Protein AF-A0A1X7M7A2-F1 (afdb_monomer_lite)

Sequence (103 aa):
MLKDNVWGSKVMSATEWATGEIPVFAQENGFWVEKEALHAAFTPAGTLQSPVVFHVTGDIPAFIRMMTDYGLPAVVTDSTPQYHTVTLKPGPGVWGRAEAVPA

Secondary structure (DSSP, 8-state):
---S---EEEEE-HHHHHHTPPPGGGGSSEEEEEHHHHHHHB-TTS-B-S-EEEEEES-HHHHHHHHHHTT--EEEEEE-SS-EEEEE-----S---------

Foldseek 3Di:
DPPDPPAAEDADEPVRVVVVDDDPSQQAWYKYFHNVQVVVQADPVGAGDAKGKMWTHHDPVVVQVVCVVVVFHKDFPADDPRTTIIITGRGPRPPDPPPVDDD

Structure (mmCIF, N/CA/C/O backbone):
data_AF-A0A1X7M7A2-F1
#
_entry.id   AF-A0A1X7M7A2-F1
#
loop_
_atom_site.group_PDB
_atom_site.id
_atom_site.type_symbol
_atom_site.label_atom_id
_atom_site.label_alt_id
_atom_site.label_comp_id
_atom_site.label_asym_id
_atom_site.label_entity_id
_atom_site.label_seq_id
_atom_site.pdbx_PDB_ins_cod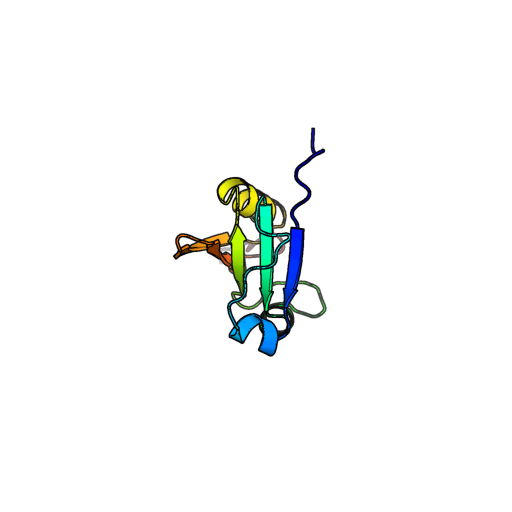e
_atom_site.Cartn_x
_atom_site.Cartn_y
_atom_site.Cartn_z
_atom_site.occupancy
_atom_site.B_iso_or_equiv
_atom_site.auth_seq_id
_atom_site.auth_comp_id
_atom_site.auth_asym_id
_atom_site.auth_atom_id
_atom_site.pdbx_PDB_model_num
ATOM 1 N N . MET A 1 1 ? 1.786 21.466 -11.939 1.00 34.66 1 MET A N 1
ATOM 2 C CA . MET A 1 1 ? 1.946 21.840 -10.520 1.00 34.66 1 MET A CA 1
ATOM 3 C C . MET A 1 1 ? 1.867 20.553 -9.717 1.00 34.66 1 MET A C 1
ATOM 5 O O . MET A 1 1 ? 0.822 19.929 -9.745 1.00 34.66 1 MET A O 1
ATOM 9 N N . LEU A 1 2 ? 2.980 20.104 -9.129 1.00 42.12 2 LEU A N 1
ATOM 10 C CA . LEU A 1 2 ? 3.071 18.898 -8.284 1.00 42.12 2 LEU A CA 1
ATOM 11 C C . LEU A 1 2 ? 3.360 19.325 -6.831 1.00 42.12 2 LEU A C 1
ATOM 13 O O . LEU A 1 2 ? 4.298 18.871 -6.186 1.00 42.12 2 LEU A O 1
ATOM 17 N N . LYS A 1 3 ? 2.616 20.327 -6.368 1.00 42.84 3 LYS A N 1
ATOM 18 C CA . LYS A 1 3 ? 2.593 20.770 -4.975 1.00 42.84 3 LYS A CA 1
ATOM 19 C C . LYS A 1 3 ? 1.196 20.406 -4.465 1.00 42.84 3 LYS A C 1
ATOM 21 O O . LYS A 1 3 ? 0.251 20.568 -5.228 1.00 42.84 3 LYS A O 1
ATOM 26 N N . ASP A 1 4 ? 1.116 19.860 -3.254 1.00 48.00 4 ASP A N 1
ATOM 27 C CA . ASP A 1 4 ? -0.113 19.632 -2.463 1.00 48.00 4 ASP A CA 1
ATOM 28 C C . ASP A 1 4 ? -0.779 18.240 -2.448 1.00 48.00 4 ASP A C 1
ATOM 30 O O . ASP A 1 4 ? -1.820 18.093 -1.823 1.00 48.00 4 ASP A O 1
ATOM 34 N N . ASN A 1 5 ? -0.148 17.178 -2.962 1.00 52.53 5 ASN A N 1
ATOM 35 C CA . ASN A 1 5 ? -0.554 15.798 -2.627 1.00 52.53 5 ASN A CA 1
ATOM 36 C C . ASN A 1 5 ? 0.487 15.146 -1.707 1.00 52.53 5 ASN A C 1
ATOM 38 O O . ASN A 1 5 ? 1.177 14.206 -2.103 1.00 52.53 5 ASN A O 1
ATOM 42 N N . VAL A 1 6 ? 0.662 15.674 -0.491 1.00 65.50 6 VAL A N 1
ATOM 43 C CA . VAL A 1 6 ? 1.486 15.006 0.530 1.00 65.50 6 VAL A CA 1
ATOM 44 C C . VAL A 1 6 ? 0.697 13.800 1.033 1.00 65.50 6 VAL A C 1
ATOM 46 O O . VAL A 1 6 ? -0.097 13.908 1.960 1.00 65.50 6 VAL A O 1
ATOM 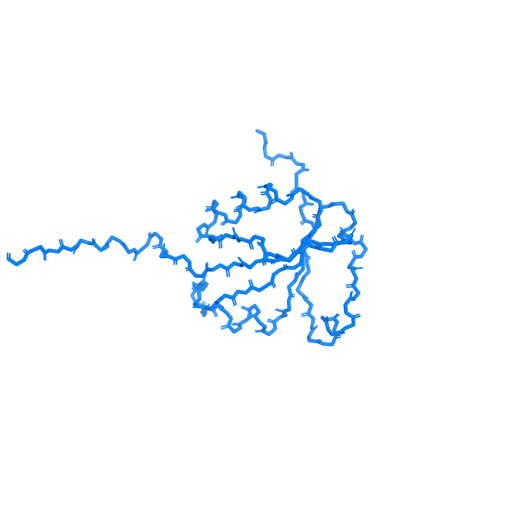49 N N . TRP A 1 7 ? 0.875 12.654 0.378 1.00 77.19 7 TRP A N 1
ATOM 50 C CA . TRP A 1 7 ? 0.304 11.394 0.838 1.00 77.19 7 TRP A CA 1
ATOM 51 C C . TRP A 1 7 ? 0.981 10.984 2.142 1.00 77.19 7 TRP A C 1
ATOM 53 O O . TRP A 1 7 ? 2.197 10.775 2.184 1.00 77.19 7 TRP A O 1
ATOM 63 N N . GLY A 1 8 ? 0.198 10.856 3.211 1.00 82.94 8 GLY A N 1
ATOM 64 C CA . GLY A 1 8 ? 0.696 10.276 4.448 1.00 82.94 8 GLY A CA 1
ATOM 65 C C . GLY A 1 8 ? 1.027 8.803 4.221 1.00 82.94 8 GLY A C 1
ATOM 66 O O . GLY A 1 8 ? 0.213 8.061 3.677 1.00 82.94 8 GLY A O 1
ATOM 67 N N . SER A 1 9 ? 2.217 8.362 4.620 1.00 86.44 9 SER A N 1
ATOM 68 C CA . SER A 1 9 ? 2.617 6.962 4.479 1.00 86.44 9 SER A CA 1
ATOM 69 C C . SER A 1 9 ? 3.115 6.388 5.796 1.00 86.44 9 SER A C 1
ATOM 71 O O . SER A 1 9 ? 3.795 7.069 6.566 1.00 86.44 9 SER A O 1
ATOM 73 N N . LYS A 1 10 ? 2.783 5.122 6.068 1.00 87.31 10 LYS A N 1
ATOM 74 C CA . LYS A 1 10 ? 3.355 4.376 7.195 1.00 87.31 10 LYS A CA 1
ATOM 75 C C . LYS A 1 10 ? 3.612 2.930 6.826 1.00 87.31 10 LYS A C 1
ATOM 77 O O . LYS A 1 10 ? 2.754 2.242 6.284 1.00 87.31 10 LYS A O 1
ATOM 82 N N . VAL A 1 11 ? 4.791 2.465 7.206 1.00 88.75 11 VAL A N 1
ATOM 83 C CA . VAL A 1 11 ? 5.124 1.047 7.205 1.00 88.75 11 VAL A CA 1
ATOM 84 C C . VAL A 1 11 ? 4.821 0.514 8.602 1.00 88.75 11 VAL A C 1
ATOM 86 O O . VAL A 1 11 ? 5.402 0.978 9.583 1.00 88.75 11 VAL A O 1
ATOM 89 N N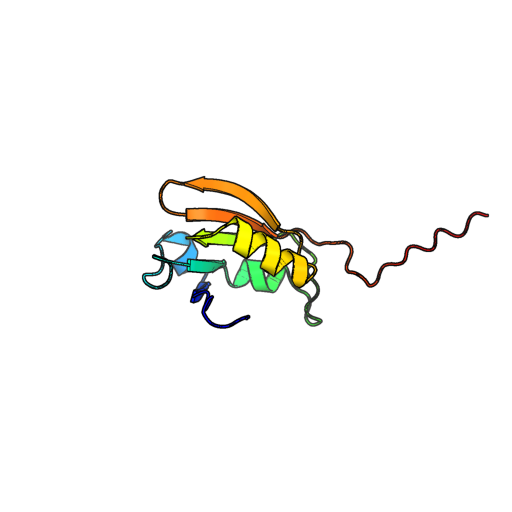 . MET A 1 12 ? 3.862 -0.399 8.692 1.00 88.38 12 MET A N 1
ATOM 90 C CA . MET A 1 12 ? 3.380 -0.977 9.941 1.00 88.38 12 MET A CA 1
ATOM 91 C C . MET A 1 12 ? 4.131 -2.250 10.295 1.00 88.38 12 MET A C 1
ATOM 93 O O . MET A 1 12 ? 4.433 -3.061 9.427 1.00 88.38 12 MET A O 1
ATOM 97 N N . SER A 1 13 ? 4.372 -2.466 11.582 1.00 90.38 13 SER A N 1
ATOM 98 C CA . SER A 1 13 ? 4.815 -3.768 12.085 1.00 90.38 13 SER A CA 1
ATOM 99 C C . SER A 1 13 ? 3.691 -4.805 11.947 1.00 90.38 13 SER A C 1
ATOM 101 O O . SER A 1 13 ? 2.519 -4.431 11.968 1.00 90.38 13 SER A O 1
ATOM 103 N N . ALA A 1 14 ? 4.014 -6.102 11.901 1.00 88.38 14 ALA A N 1
ATOM 104 C CA . ALA A 1 14 ? 3.012 -7.175 11.828 1.00 88.38 14 ALA A CA 1
ATOM 105 C C . ALA A 1 14 ? 1.935 -7.069 12.928 1.00 88.38 14 ALA A C 1
ATOM 107 O O . ALA A 1 14 ? 0.751 -7.268 12.667 1.00 88.38 14 ALA A O 1
ATOM 108 N N . THR A 1 15 ? 2.327 -6.667 14.144 1.00 87.81 15 THR A N 1
ATOM 109 C CA . THR A 1 15 ? 1.393 -6.425 15.254 1.00 87.81 15 THR A CA 1
ATOM 110 C C . THR A 1 15 ? 0.415 -5.289 14.958 1.00 87.81 15 THR A C 1
ATOM 112 O O . THR A 1 15 ? -0.773 -5.450 15.199 1.00 87.81 15 THR A O 1
ATOM 115 N N . GLU A 1 16 ? 0.890 -4.159 14.420 1.00 87.62 16 GLU A N 1
ATOM 116 C CA . GLU A 1 16 ? 0.048 -3.000 14.074 1.00 87.62 16 GLU A CA 1
ATOM 117 C C . GLU A 1 16 ? -0.870 -3.310 12.888 1.00 87.62 16 GLU A C 1
ATOM 119 O O . GLU A 1 16 ? -2.022 -2.898 12.860 1.00 87.62 16 GLU A O 1
ATOM 124 N N . TRP A 1 17 ? -0.379 -4.081 11.920 1.00 87.88 17 TRP A N 1
ATOM 125 C CA . TRP A 1 17 ? -1.194 -4.539 10.802 1.00 87.88 17 TRP A CA 1
ATOM 126 C C . TRP A 1 17 ? -2.324 -5.468 11.268 1.00 87.88 17 TRP A C 1
ATOM 128 O O . TRP A 1 17 ? -3.461 -5.342 10.818 1.00 87.88 17 TRP A O 1
ATOM 138 N N . ALA A 1 18 ? -2.029 -6.366 12.214 1.00 87.19 18 ALA A N 1
ATOM 139 C CA . ALA A 1 18 ? -2.998 -7.309 12.762 1.00 87.19 18 ALA A CA 1
ATOM 140 C C . ALA A 1 18 ? -4.102 -6.647 13.604 1.00 87.19 18 ALA A C 1
ATOM 142 O O . ALA A 1 18 ? -5.184 -7.223 13.713 1.00 87.19 18 ALA A O 1
ATOM 143 N N . THR A 1 19 ? -3.874 -5.457 14.182 1.00 85.31 19 THR A N 1
ATOM 144 C CA . THR A 1 19 ? -4.949 -4.723 14.879 1.00 85.31 19 THR A CA 1
ATOM 145 C C . THR A 1 19 ? -5.980 -4.150 13.912 1.00 85.31 19 THR A C 1
ATOM 147 O O . THR A 1 19 ? -7.106 -3.872 14.322 1.00 85.31 19 THR A O 1
ATOM 150 N N . GLY A 1 20 ? -5.616 -3.974 12.636 1.00 80.31 20 GLY A N 1
ATOM 151 C CA . GLY A 1 20 ? -6.473 -3.349 11.632 1.00 80.31 20 GLY A CA 1
ATOM 152 C C . GLY A 1 20 ? -6.761 -1.871 11.913 1.00 80.31 20 GLY A C 1
ATOM 153 O O . GLY A 1 20 ? -7.679 -1.310 11.317 1.00 80.31 20 GLY A O 1
ATOM 154 N N . GLU A 1 21 ? -6.011 -1.236 12.821 1.00 81.88 21 GLU A N 1
ATOM 155 C CA . GLU A 1 21 ? -6.198 0.177 13.133 1.00 81.88 21 GLU A CA 1
ATOM 156 C C . GLU A 1 21 ? -5.812 1.058 11.948 1.00 81.88 21 GLU A C 1
ATOM 158 O O . GLU A 1 21 ? -4.760 0.908 11.325 1.00 81.88 21 GLU A O 1
ATOM 163 N N . ILE A 1 22 ? -6.671 2.031 11.664 1.00 80.75 22 ILE A N 1
ATOM 164 C CA . ILE A 1 22 ? -6.441 2.999 10.600 1.00 80.75 22 ILE A CA 1
ATOM 165 C C . ILE A 1 22 ? -5.602 4.138 11.172 1.00 80.75 22 ILE A C 1
ATOM 167 O O . ILE A 1 22 ? -6.006 4.758 12.162 1.00 80.75 22 ILE A O 1
ATOM 1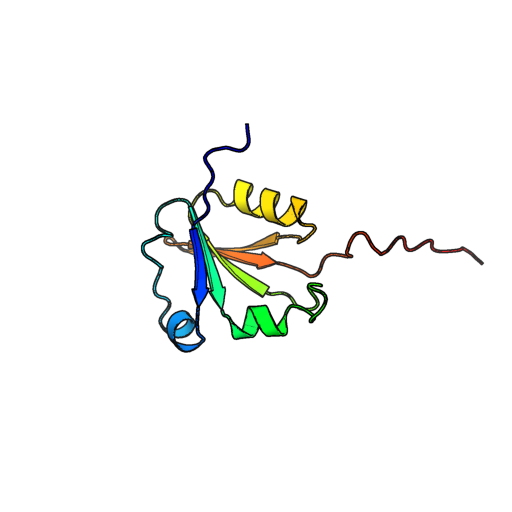71 N N . PRO A 1 23 ? -4.445 4.458 10.570 1.00 80.69 23 PRO A N 1
ATOM 172 C CA . PRO A 1 23 ? -3.641 5.569 11.040 1.00 80.69 23 PRO A CA 1
ATOM 173 C C . PRO A 1 23 ? -4.395 6.894 10.980 1.00 80.69 23 PRO A C 1
ATOM 175 O O . PRO A 1 23 ? -5.025 7.214 9.976 1.00 80.69 23 PRO A O 1
ATOM 178 N N . VAL A 1 24 ? -4.233 7.726 12.009 1.00 77.94 24 VAL A N 1
ATOM 179 C CA . VAL A 1 24 ? -4.862 9.058 12.072 1.00 77.94 24 VAL A CA 1
ATOM 180 C C . VAL A 1 24 ? -4.461 9.942 10.882 1.00 77.94 24 VAL A C 1
ATOM 182 O O . VAL A 1 24 ? -5.292 10.672 10.356 1.00 77.94 24 VAL A O 1
ATOM 185 N N . PHE A 1 25 ? -3.217 9.838 10.396 1.00 74.12 25 PHE A N 1
ATOM 186 C CA . PHE A 1 25 ? -2.760 10.593 9.219 1.00 74.12 25 PHE A CA 1
ATOM 187 C C . PHE A 1 25 ? -3.447 10.157 7.914 1.00 74.12 25 PHE A C 1
ATOM 189 O O . PHE A 1 25 ? -3.394 10.876 6.923 1.00 74.12 25 PHE A O 1
ATOM 196 N N . ALA A 1 26 ? -4.051 8.967 7.892 1.00 73.81 26 ALA A N 1
ATOM 197 C CA . ALA A 1 26 ? -4.684 8.395 6.716 1.00 73.81 26 ALA A CA 1
ATOM 198 C C . ALA A 1 26 ? -6.182 8.735 6.647 1.00 73.81 26 ALA A C 1
ATOM 200 O O . ALA A 1 26 ? -6.920 8.078 5.929 1.00 73.81 26 ALA A O 1
ATOM 201 N N . GLN A 1 27 ? -6.671 9.736 7.381 1.00 70.81 27 GLN A N 1
ATOM 202 C CA . GLN A 1 27 ? -8.075 10.151 7.268 1.00 70.81 27 GLN A CA 1
ATOM 203 C C . GLN A 1 27 ? -8.371 10.984 6.011 1.00 70.81 27 GLN A C 1
ATOM 205 O O . GLN A 1 27 ? -9.522 11.035 5.590 1.00 70.81 27 GLN A O 1
ATOM 210 N N . GLU A 1 28 ? -7.354 11.602 5.399 1.00 76.31 28 GLU A N 1
ATOM 211 C CA . GLU A 1 28 ? -7.512 12.399 4.172 1.00 76.31 28 GLU A CA 1
ATOM 212 C C . GLU A 1 28 ? -6.969 11.664 2.941 1.00 76.31 28 GLU A C 1
ATOM 214 O O . GLU A 1 28 ? -7.740 11.072 2.196 1.00 76.31 28 GLU A O 1
ATOM 219 N N . ASN A 1 29 ? -5.648 11.663 2.742 1.00 84.88 29 ASN A N 1
ATOM 220 C CA . ASN A 1 29 ? -4.968 10.903 1.693 1.00 84.88 29 ASN A CA 1
ATOM 221 C C . ASN A 1 29 ? -3.781 10.178 2.318 1.00 84.88 29 ASN A C 1
ATOM 223 O O . ASN A 1 29 ? -2.759 10.794 2.644 1.00 84.88 29 ASN A O 1
ATOM 227 N N . GLY A 1 30 ? -3.905 8.869 2.497 1.00 88.56 30 GLY A N 1
ATOM 228 C CA . GLY A 1 30 ? -2.836 8.095 3.097 1.00 88.56 30 GLY A CA 1
ATOM 229 C C . GLY A 1 30 ? -2.801 6.660 2.626 1.00 88.56 30 GLY A C 1
ATOM 230 O O . GLY A 1 30 ? -3.784 6.113 2.134 1.00 88.56 30 GLY A O 1
ATOM 231 N N . PHE A 1 31 ? -1.637 6.047 2.782 1.00 90.44 31 PHE A N 1
ATOM 232 C CA . PHE A 1 31 ? -1.474 4.625 2.562 1.00 90.44 31 PHE A CA 1
ATOM 233 C C . PHE A 1 31 ? -0.589 3.998 3.628 1.00 90.44 31 PHE A C 1
ATOM 235 O O . PHE A 1 31 ? 0.341 4.611 4.156 1.00 90.44 31 PHE A O 1
ATOM 242 N N . TRP A 1 32 ? -0.869 2.746 3.952 1.00 92.19 32 TRP A N 1
ATOM 243 C CA . TRP A 1 32 ? -0.034 1.968 4.846 1.00 92.19 32 TRP A CA 1
ATOM 244 C C . TRP A 1 32 ? 0.087 0.534 4.368 1.00 92.19 32 TRP A C 1
ATOM 246 O O . TRP A 1 32 ? -0.749 0.016 3.626 1.00 92.19 32 TRP A O 1
ATOM 256 N N . VAL A 1 33 ? 1.192 -0.078 4.764 1.00 91.88 33 VAL A N 1
ATOM 257 C CA . VAL A 1 33 ? 1.606 -1.400 4.308 1.00 91.88 33 VAL A CA 1
ATOM 258 C C . VAL A 1 33 ? 2.320 -2.122 5.433 1.00 91.88 33 VAL A C 1
ATOM 260 O O . VAL A 1 33 ? 2.988 -1.501 6.262 1.00 91.88 33 VAL A O 1
ATOM 263 N N . GLU A 1 34 ? 2.176 -3.435 5.458 1.00 93.88 34 GLU A N 1
ATOM 264 C CA . GLU A 1 34 ? 2.851 -4.308 6.407 1.00 93.88 34 GLU A CA 1
ATOM 265 C C . GLU A 1 34 ? 4.347 -4.427 6.061 1.00 93.88 34 GLU A C 1
ATOM 267 O O . GLU A 1 34 ? 4.730 -4.620 4.904 1.00 93.88 34 GLU A O 1
ATOM 272 N N . LYS A 1 35 ? 5.211 -4.242 7.062 1.00 91.50 35 LYS A N 1
ATOM 273 C CA . LYS A 1 35 ? 6.665 -4.134 6.899 1.00 91.50 35 LYS A CA 1
ATOM 274 C C . LYS A 1 35 ? 7.277 -5.405 6.338 1.00 91.50 35 LYS A C 1
ATOM 276 O O . LYS A 1 35 ? 8.152 -5.307 5.480 1.00 91.50 35 LYS A O 1
ATOM 281 N N . GLU A 1 36 ? 6.873 -6.567 6.840 1.00 89.81 36 GLU A N 1
ATOM 282 C CA . GLU A 1 36 ? 7.440 -7.841 6.415 1.00 89.81 36 GLU A CA 1
ATOM 283 C C . GLU A 1 36 ? 6.984 -8.183 5.000 1.00 89.81 36 GLU A C 1
ATOM 285 O O . GLU A 1 36 ? 7.829 -8.513 4.173 1.00 89.81 36 GLU A O 1
ATOM 290 N N . ALA A 1 37 ? 5.705 -7.990 4.667 1.00 88.19 37 ALA A N 1
ATOM 291 C CA . ALA A 1 37 ? 5.197 -8.131 3.306 1.00 88.19 37 ALA A CA 1
ATOM 292 C C . ALA A 1 37 ? 5.904 -7.181 2.336 1.00 88.19 37 ALA A C 1
ATOM 294 O O . ALA A 1 37 ? 6.296 -7.602 1.250 1.00 88.19 37 ALA A O 1
ATOM 295 N N . LEU A 1 38 ? 6.122 -5.919 2.722 1.00 89.56 38 LEU A N 1
ATOM 296 C CA . LEU A 1 38 ? 6.872 -4.971 1.902 1.00 89.56 38 LEU A CA 1
ATOM 297 C C . LEU A 1 38 ? 8.319 -5.436 1.705 1.00 89.56 38 LEU A C 1
ATOM 299 O O . LEU A 1 38 ? 8.815 -5.449 0.583 1.00 89.56 38 LEU A O 1
ATOM 303 N N . HIS A 1 39 ? 9.001 -5.843 2.774 1.00 87.94 39 HIS A N 1
ATOM 304 C CA . HIS A 1 39 ? 10.391 -6.282 2.687 1.00 87.94 39 HIS A CA 1
ATOM 305 C C . HIS A 1 39 ? 10.549 -7.583 1.888 1.00 87.94 39 HIS A C 1
ATOM 307 O O . HIS A 1 39 ? 11.490 -7.710 1.115 1.00 87.94 39 HIS A O 1
ATOM 313 N N . ALA A 1 40 ? 9.616 -8.524 2.030 1.00 88.94 40 ALA A N 1
ATOM 314 C CA . ALA A 1 40 ? 9.609 -9.788 1.300 1.00 88.94 40 ALA A CA 1
ATOM 315 C C . ALA A 1 40 ? 9.203 -9.623 -0.173 1.00 88.94 40 ALA A C 1
ATOM 317 O O . ALA A 1 40 ? 9.580 -10.436 -1.017 1.00 88.94 40 ALA A O 1
ATOM 318 N N . ALA A 1 41 ? 8.428 -8.585 -0.497 1.00 87.75 41 ALA A N 1
ATOM 319 C CA . ALA A 1 41 ? 7.988 -8.324 -1.860 1.00 87.75 41 ALA A CA 1
ATOM 320 C C . ALA A 1 41 ? 9.063 -7.667 -2.731 1.00 87.75 41 ALA A C 1
ATOM 322 O O . ALA A 1 41 ? 9.024 -7.834 -3.952 1.00 87.75 41 ALA A O 1
ATOM 323 N N . PHE A 1 42 ? 10.011 -6.941 -2.135 1.00 84.81 42 PHE A N 1
ATOM 324 C CA . PHE A 1 42 ? 11.057 -6.220 -2.855 1.00 84.81 42 PHE A CA 1
ATOM 325 C C . PHE A 1 42 ? 12.427 -6.889 -2.726 1.00 84.81 42 PHE A C 1
ATOM 327 O O . PHE A 1 42 ? 12.827 -7.361 -1.667 1.00 84.81 42 PHE A O 1
ATOM 334 N N . THR A 1 43 ? 13.203 -6.870 -3.808 1.00 83.25 43 THR A N 1
ATOM 335 C CA . THR A 1 43 ? 14.622 -7.237 -3.749 1.00 83.25 43 THR A CA 1
ATOM 336 C C . THR A 1 43 ? 15.451 -6.163 -3.047 1.00 83.25 43 THR A C 1
ATOM 338 O O . THR A 1 43 ? 15.052 -4.997 -3.014 1.00 83.25 43 THR A O 1
ATOM 341 N N . PRO A 1 44 ? 16.685 -6.490 -2.615 1.00 79.50 44 PRO A N 1
ATOM 342 C CA . PRO A 1 44 ? 17.662 -5.480 -2.201 1.00 79.50 44 PRO A CA 1
ATOM 343 C C . PRO A 1 44 ? 17.954 -4.418 -3.276 1.00 79.50 44 PRO A C 1
ATOM 345 O O . PRO A 1 44 ? 18.399 -3.323 -2.950 1.00 79.50 44 PRO A O 1
ATOM 348 N N . ALA A 1 45 ? 17.691 -4.726 -4.553 1.00 80.19 45 ALA A N 1
ATOM 349 C CA . ALA A 1 45 ? 17.812 -3.799 -5.679 1.00 80.19 45 ALA A CA 1
ATOM 350 C C . ALA A 1 45 ? 16.548 -2.939 -5.909 1.00 80.19 45 ALA A C 1
ATOM 352 O O . ALA A 1 45 ? 16.492 -2.186 -6.878 1.00 80.19 45 ALA A O 1
ATOM 353 N N . GLY A 1 46 ? 15.523 -3.053 -5.055 1.00 78.38 46 GLY A N 1
ATOM 354 C CA . GLY A 1 46 ? 14.284 -2.275 -5.144 1.00 78.38 46 GLY A CA 1
ATOM 355 C C . GLY A 1 46 ? 13.303 -2.762 -6.213 1.00 78.38 46 GLY A C 1
ATOM 356 O O . GLY A 1 46 ? 12.394 -2.030 -6.590 1.00 78.38 46 GLY A O 1
ATOM 357 N N . THR A 1 47 ? 13.461 -3.989 -6.716 1.00 82.25 47 THR A N 1
ATOM 358 C CA . THR A 1 47 ? 12.538 -4.575 -7.698 1.00 82.25 47 THR A CA 1
ATOM 359 C C . THR A 1 47 ? 11.418 -5.328 -6.996 1.00 82.25 47 THR A C 1
ATOM 361 O O . THR A 1 47 ? 11.694 -6.211 -6.186 1.00 82.25 47 THR A O 1
ATOM 364 N N . LEU A 1 48 ? 10.166 -5.024 -7.340 1.00 84.50 48 LEU A N 1
ATOM 365 C CA . LEU A 1 48 ? 9.009 -5.771 -6.855 1.00 84.50 48 LEU A CA 1
ATOM 366 C C . LEU A 1 48 ? 8.974 -7.166 -7.506 1.00 84.50 48 LEU A C 1
ATOM 368 O O . LEU A 1 48 ? 8.837 -7.273 -8.723 1.00 84.50 48 LEU A O 1
ATOM 372 N N . GLN A 1 49 ? 9.098 -8.223 -6.706 1.00 87.38 49 GLN A N 1
ATOM 373 C CA . GLN A 1 49 ? 9.041 -9.624 -7.146 1.00 87.38 49 GLN A CA 1
ATOM 374 C C . GLN A 1 49 ? 7.727 -10.311 -6.791 1.00 87.38 49 GLN A C 1
ATOM 376 O O . GLN A 1 49 ? 7.258 -11.157 -7.551 1.00 87.38 49 GLN A O 1
ATOM 381 N N . SER A 1 50 ? 7.123 -9.933 -5.667 1.00 87.12 50 SER A N 1
ATOM 382 C CA . SER A 1 50 ? 5.865 -10.515 -5.198 1.00 87.12 50 SER A CA 1
ATOM 383 C C . SER A 1 50 ? 4.793 -9.439 -5.087 1.00 87.12 50 SER A C 1
ATOM 385 O O . SER A 1 50 ? 5.123 -8.282 -4.834 1.00 87.12 50 SER A O 1
ATOM 387 N N . PRO A 1 51 ? 3.506 -9.775 -5.265 1.00 88.69 51 PRO A N 1
ATOM 388 C CA . PRO A 1 51 ? 2.440 -8.824 -5.007 1.00 88.69 51 PRO A CA 1
ATOM 389 C C . PRO A 1 51 ? 2.463 -8.355 -3.551 1.00 88.69 51 PRO A C 1
ATOM 391 O O . PRO A 1 51 ? 2.687 -9.153 -2.643 1.00 88.69 51 PRO A O 1
ATOM 394 N N . VAL A 1 52 ? 2.187 -7.074 -3.332 1.00 91.31 52 VAL A N 1
ATOM 395 C CA . VAL A 1 52 ? 2.126 -6.479 -1.992 1.00 91.31 52 VAL A CA 1
ATOM 396 C C . VAL A 1 52 ? 0.831 -5.699 -1.834 1.00 91.31 52 VAL A C 1
ATOM 398 O O . VAL A 1 52 ? 0.355 -5.049 -2.768 1.00 91.31 52 VAL A O 1
ATOM 401 N N . VAL A 1 53 ? 0.239 -5.805 -0.650 1.00 92.25 53 VAL A N 1
ATOM 402 C CA . VAL A 1 53 ? -1.055 -5.212 -0.329 1.00 92.25 53 VAL A CA 1
ATOM 403 C C . VAL A 1 53 ? -0.852 -3.914 0.435 1.00 92.25 53 VAL A C 1
ATOM 405 O O . VAL A 1 53 ? -0.154 -3.877 1.441 1.00 92.25 53 VAL A O 1
ATOM 408 N N . PHE A 1 54 ? -1.503 -2.864 -0.042 1.00 91.62 54 PHE A N 1
ATOM 409 C CA . PHE A 1 54 ? -1.583 -1.560 0.586 1.00 91.62 54 PHE A CA 1
ATOM 410 C C . PHE A 1 54 ? -3.022 -1.301 0.998 1.00 91.62 54 PHE A C 1
ATOM 412 O O . PHE A 1 54 ? -3.954 -1.602 0.252 1.00 91.62 54 PHE A O 1
ATOM 419 N N . HIS A 1 55 ? -3.201 -0.692 2.160 1.00 92.88 55 HIS A N 1
ATOM 420 C CA . HIS A 1 55 ? -4.454 -0.041 2.503 1.00 92.88 55 HIS A CA 1
ATOM 421 C C . HIS A 1 55 ? -4.319 1.441 2.202 1.00 92.88 55 HIS A C 1
ATOM 423 O O . HIS A 1 55 ? -3.301 2.052 2.525 1.00 92.88 55 HIS A O 1
ATOM 429 N N . VAL A 1 56 ? -5.318 1.991 1.524 1.00 91.19 56 VAL A N 1
ATOM 430 C CA . VAL A 1 56 ? -5.273 3.325 0.938 1.00 91.19 56 VAL A CA 1
ATOM 431 C C . VAL A 1 56 ? -6.584 4.041 1.219 1.00 91.19 56 VAL A C 1
ATOM 433 O O . VAL A 1 56 ? -7.663 3.468 1.091 1.00 91.19 56 VAL A O 1
ATOM 436 N N . THR A 1 57 ? -6.496 5.308 1.576 1.00 90.31 57 THR A N 1
ATOM 437 C CA . THR A 1 57 ? -7.631 6.198 1.817 1.00 90.31 57 THR A CA 1
ATOM 438 C C . THR A 1 57 ? -7.503 7.451 0.967 1.00 90.31 57 THR A C 1
ATOM 440 O O . THR A 1 57 ? -6.400 7.832 0.566 1.00 90.31 57 THR A O 1
ATOM 443 N N . GLY A 1 58 ? -8.641 8.084 0.681 1.00 87.44 58 GLY A N 1
ATOM 444 C CA . GLY A 1 58 ? -8.694 9.285 -0.147 1.00 87.44 58 GLY A CA 1
ATOM 445 C C . GLY A 1 58 ? -8.790 8.985 -1.643 1.00 87.44 58 GLY A C 1
ATOM 446 O O . GLY A 1 58 ? -9.578 8.137 -2.067 1.00 87.44 58 GLY A O 1
ATOM 447 N N . ASP A 1 59 ? -8.016 9.703 -2.461 1.00 88.50 59 ASP A N 1
ATOM 448 C CA . ASP A 1 59 ? -8.092 9.633 -3.929 1.00 88.50 59 ASP A CA 1
ATOM 449 C C . ASP A 1 59 ? -7.370 8.395 -4.504 1.00 88.50 59 ASP A C 1
ATOM 451 O O . ASP A 1 59 ? -6.204 8.430 -4.909 1.00 88.50 59 ASP A O 1
ATOM 455 N N . ILE A 1 60 ? -8.089 7.271 -4.563 1.00 88.75 60 ILE A N 1
ATOM 456 C CA . ILE A 1 60 ? -7.571 5.998 -5.092 1.00 88.75 60 ILE A CA 1
ATOM 457 C C . ILE A 1 60 ? -7.113 6.090 -6.558 1.00 88.75 60 ILE A C 1
ATOM 459 O O . ILE A 1 60 ? -6.030 5.581 -6.865 1.00 88.75 60 ILE A O 1
ATOM 463 N N . PRO A 1 61 ? -7.855 6.732 -7.484 1.00 88.50 61 PRO A N 1
ATOM 464 C CA . PRO A 1 61 ? -7.354 6.977 -8.835 1.00 88.50 61 PRO A CA 1
ATOM 465 C C . PRO A 1 61 ? -6.005 7.708 -8.870 1.00 88.50 61 PRO A C 1
ATOM 467 O O . PRO A 1 61 ? -5.143 7.338 -9.673 1.00 88.50 61 PRO A O 1
ATOM 470 N N . ALA A 1 62 ? -5.796 8.712 -8.013 1.00 87.94 62 ALA A N 1
ATOM 471 C CA . ALA A 1 62 ? -4.517 9.411 -7.915 1.00 87.94 62 ALA A CA 1
ATOM 472 C C . ALA A 1 62 ? -3.402 8.505 -7.369 1.00 87.94 62 ALA A C 1
ATOM 474 O O . ALA A 1 62 ? -2.296 8.527 -7.913 1.00 87.94 62 ALA A O 1
ATOM 475 N N . PHE A 1 63 ? -3.694 7.657 -6.375 1.00 87.81 63 PHE A N 1
ATOM 476 C CA . PHE A 1 63 ? -2.743 6.655 -5.881 1.00 87.81 63 PHE A CA 1
ATOM 477 C C . PHE A 1 63 ? -2.321 5.677 -6.981 1.00 87.81 63 PHE A C 1
ATOM 479 O O . PHE A 1 63 ? -1.133 5.473 -7.215 1.00 87.81 63 PHE A O 1
ATOM 486 N N . ILE A 1 64 ? -3.282 5.095 -7.705 1.00 89.12 64 ILE A N 1
ATOM 487 C CA . ILE A 1 64 ? -2.997 4.128 -8.777 1.00 89.12 64 ILE A CA 1
ATOM 488 C C . ILE A 1 64 ? -2.145 4.767 -9.872 1.00 89.12 64 ILE A C 1
ATOM 490 O O . ILE A 1 64 ? -1.199 4.139 -10.352 1.00 89.12 64 ILE A O 1
ATOM 494 N N . ARG A 1 65 ? -2.452 6.013 -10.254 1.00 88.19 65 ARG A N 1
ATOM 495 C CA . ARG A 1 65 ? -1.638 6.771 -11.213 1.00 88.19 65 ARG A CA 1
ATOM 496 C C . ARG A 1 65 ? -0.216 6.954 -10.700 1.00 88.19 65 ARG A C 1
ATOM 498 O O . ARG A 1 65 ? 0.705 6.551 -11.396 1.00 88.19 65 ARG A O 1
ATOM 505 N N . MET A 1 66 ? -0.055 7.431 -9.464 1.00 85.81 66 MET A N 1
ATOM 506 C CA . MET A 1 66 ? 1.252 7.598 -8.829 1.00 85.81 66 MET A CA 1
ATOM 507 C C . MET A 1 66 ? 2.069 6.299 -8.870 1.00 85.81 66 MET A C 1
ATOM 509 O O . MET A 1 66 ? 3.210 6.308 -9.315 1.00 85.81 66 MET A O 1
ATOM 513 N N . MET A 1 67 ? 1.486 5.164 -8.478 1.00 87.38 67 MET A N 1
ATOM 514 C CA . MET A 1 67 ? 2.189 3.874 -8.496 1.00 87.38 67 MET A CA 1
ATOM 515 C C . MET A 1 67 ? 2.525 3.415 -9.920 1.00 87.38 67 MET A C 1
ATOM 517 O O . MET A 1 67 ? 3.618 2.905 -10.166 1.00 87.38 67 MET A O 1
ATOM 521 N N . THR A 1 68 ? 1.633 3.668 -10.878 1.00 85.69 68 THR A N 1
ATOM 522 C CA . THR A 1 68 ? 1.870 3.372 -12.298 1.00 85.69 68 THR A CA 1
ATOM 523 C C . THR A 1 68 ? 3.025 4.203 -12.865 1.00 85.69 68 THR A C 1
ATOM 525 O O . THR A 1 68 ? 3.857 3.648 -13.581 1.00 85.69 68 THR A O 1
ATOM 528 N N . ASP A 1 69 ? 3.135 5.487 -12.506 1.00 84.69 69 ASP A N 1
ATOM 529 C CA . ASP A 1 69 ? 4.268 6.357 -12.865 1.00 84.69 69 ASP A CA 1
ATOM 530 C C . ASP A 1 69 ? 5.604 5.830 -12.304 1.00 84.69 69 ASP A C 1
ATOM 532 O O . ASP A 1 69 ? 6.646 5.959 -12.947 1.00 84.69 69 ASP A O 1
ATOM 536 N N . TYR A 1 70 ? 5.578 5.157 -11.148 1.00 80.31 70 TYR A N 1
ATOM 537 C CA . TYR A 1 70 ? 6.736 4.450 -10.582 1.00 80.31 70 TYR A CA 1
ATOM 538 C C . TYR A 1 70 ? 6.983 3.056 -11.189 1.00 80.31 70 TYR A C 1
ATOM 540 O O . TYR A 1 70 ? 7.878 2.340 -10.740 1.00 80.31 70 TYR A O 1
ATOM 548 N N . GLY A 1 71 ? 6.218 2.642 -12.204 1.00 81.62 71 GLY A N 1
ATOM 549 C CA . GLY A 1 71 ? 6.341 1.317 -12.817 1.00 81.62 71 GLY A CA 1
ATOM 550 C C . GLY A 1 71 ? 5.813 0.181 -11.937 1.00 81.62 71 GLY A C 1
ATOM 551 O O . GLY A 1 71 ? 6.205 -0.972 -12.122 1.00 81.62 71 GLY A O 1
ATOM 552 N N . LEU A 1 72 ? 4.932 0.496 -10.984 1.00 85.38 72 LEU A N 1
ATOM 553 C CA . LEU A 1 72 ? 4.288 -0.440 -10.067 1.00 85.38 72 LEU A CA 1
ATOM 554 C C . LEU A 1 72 ? 2.786 -0.508 -10.389 1.00 85.38 72 LEU A C 1
ATOM 556 O O . LEU A 1 72 ? 2.003 0.281 -9.854 1.00 85.38 72 LEU A O 1
ATOM 560 N N . PRO A 1 73 ? 2.348 -1.433 -11.264 1.00 87.75 73 PRO A N 1
ATOM 561 C CA . PRO A 1 73 ? 0.936 -1.603 -11.573 1.00 87.75 73 PRO A CA 1
ATOM 562 C C . PRO A 1 73 ? 0.132 -1.879 -10.301 1.00 87.75 73 PRO A C 1
ATOM 564 O O . PRO A 1 73 ? 0.381 -2.858 -9.597 1.00 87.75 73 PRO A O 1
ATOM 567 N N . ALA A 1 74 ? -0.850 -1.026 -10.027 1.00 89.38 74 ALA A N 1
ATOM 568 C CA . ALA A 1 74 ? -1.701 -1.106 -8.849 1.00 89.38 74 ALA A CA 1
ATOM 569 C C . ALA A 1 74 ? -3.139 -1.443 -9.252 1.00 89.38 74 ALA A C 1
ATOM 571 O O . ALA A 1 74 ? -3.670 -0.891 -10.216 1.00 89.38 74 ALA A O 1
ATOM 572 N N . VAL A 1 75 ? -3.781 -2.345 -8.512 1.00 91.38 75 VAL A N 1
ATOM 573 C CA . VAL A 1 75 ? -5.182 -2.728 -8.730 1.00 91.38 75 VAL A CA 1
ATOM 574 C C . VAL A 1 75 ? -5.917 -2.725 -7.398 1.00 91.38 75 VAL A C 1
ATOM 576 O O . VAL A 1 75 ? -5.428 -3.302 -6.430 1.00 91.38 75 VAL A O 1
ATOM 579 N N . VAL A 1 76 ? -7.099 -2.111 -7.355 1.00 92.06 76 VAL A N 1
ATOM 580 C CA . VAL A 1 76 ? -8.005 -2.222 -6.202 1.00 92.06 76 VAL A CA 1
ATOM 581 C C . VAL A 1 76 ? -8.556 -3.642 -6.156 1.00 92.06 76 VAL A C 1
ATOM 583 O O . VAL A 1 76 ? -9.139 -4.108 -7.134 1.00 92.06 76 VAL A O 1
ATOM 586 N 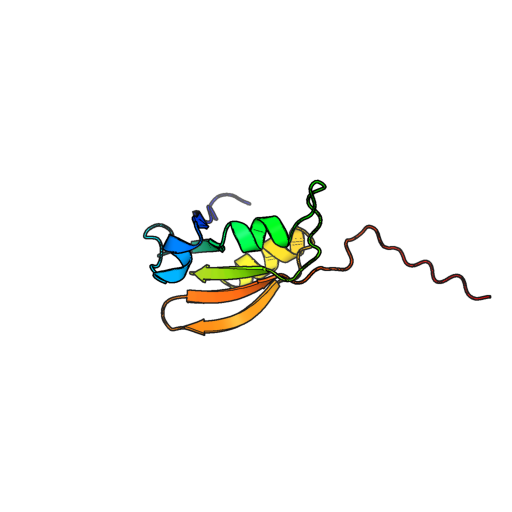N . THR A 1 77 ? -8.342 -4.336 -5.045 1.00 91.00 77 THR A N 1
ATOM 587 C CA . THR A 1 77 ? -8.781 -5.723 -4.844 1.00 91.00 77 THR A CA 1
ATOM 588 C C . THR A 1 77 ? -9.945 -5.837 -3.879 1.00 91.00 77 THR A C 1
ATOM 590 O O . THR A 1 77 ? -10.765 -6.734 -4.046 1.00 91.00 77 THR A O 1
ATOM 593 N N . ASP A 1 78 ? -10.049 -4.916 -2.924 1.00 91.81 78 ASP A N 1
ATOM 594 C CA . ASP A 1 78 ? -11.178 -4.827 -2.006 1.00 91.81 78 ASP A CA 1
ATOM 595 C C . ASP A 1 78 ? -11.438 -3.367 -1.616 1.00 91.81 78 ASP A C 1
ATOM 597 O O . ASP A 1 78 ? -10.624 -2.473 -1.870 1.00 91.81 78 ASP A O 1
ATOM 601 N N . SER A 1 79 ? -12.614 -3.081 -1.071 1.00 89.69 79 SER A N 1
ATOM 602 C CA . SER A 1 79 ? -13.000 -1.735 -0.660 1.00 89.69 79 SER A CA 1
ATOM 603 C C . SER A 1 79 ? -13.947 -1.807 0.522 1.00 89.69 79 SER A C 1
ATOM 605 O O . SER A 1 79 ? -15.043 -2.355 0.429 1.00 89.69 79 SER A O 1
ATOM 607 N N . THR A 1 80 ? -13.529 -1.198 1.623 1.00 87.19 80 THR A N 1
ATOM 608 C CA . THR A 1 80 ? -14.320 -1.066 2.843 1.00 87.19 80 THR A CA 1
ATOM 609 C C . THR A 1 80 ? -14.825 0.376 2.977 1.00 87.19 80 THR A C 1
ATOM 611 O O . THR A 1 80 ? -14.310 1.274 2.308 1.00 87.19 80 THR A O 1
ATOM 614 N N . PRO A 1 81 ? -15.791 0.654 3.873 1.00 85.56 81 PRO A N 1
ATOM 615 C CA . PRO A 1 81 ? -16.219 2.026 4.156 1.00 85.56 81 PRO A CA 1
ATOM 616 C C . PRO A 1 81 ? -15.107 2.931 4.703 1.00 85.56 81 PRO A C 1
ATOM 618 O O . PRO A 1 81 ? -15.287 4.143 4.752 1.00 85.56 81 PRO A O 1
ATOM 621 N N . GLN A 1 82 ? -13.997 2.352 5.170 1.00 85.81 82 GLN A N 1
ATOM 622 C CA . GLN A 1 82 ? -12.938 3.084 5.854 1.00 85.81 82 GLN A CA 1
ATOM 623 C C . GLN A 1 82 ? -11.647 3.194 5.033 1.00 85.81 82 GLN A C 1
ATOM 625 O O . GLN A 1 82 ? -10.896 4.143 5.227 1.00 85.81 82 GLN A O 1
ATOM 630 N N . TYR A 1 83 ? -11.374 2.238 4.141 1.00 89.56 83 TYR A N 1
ATOM 631 C CA . TYR A 1 83 ? -10.202 2.223 3.264 1.00 89.56 83 TYR A CA 1
ATOM 632 C C . TYR A 1 83 ? -10.394 1.274 2.079 1.00 89.56 83 TYR A C 1
ATOM 634 O O . TYR A 1 83 ? -11.205 0.348 2.115 1.00 89.56 83 TYR A O 1
ATOM 642 N N . HIS A 1 84 ? -9.583 1.467 1.049 1.00 91.31 84 HIS A N 1
ATOM 643 C CA . HIS A 1 84 ? -9.474 0.589 -0.105 1.00 91.31 84 HIS A CA 1
ATOM 644 C C . HIS A 1 84 ? -8.229 -0.281 -0.000 1.00 91.31 84 HIS A C 1
ATOM 646 O O . HIS A 1 84 ? -7.154 0.188 0.373 1.00 91.31 84 HIS A O 1
ATOM 652 N N . THR A 1 85 ? -8.362 -1.543 -0.382 1.00 93.12 85 THR A N 1
ATOM 653 C CA . THR A 1 85 ? -7.239 -2.468 -0.472 1.00 93.12 85 THR A CA 1
ATOM 654 C C . THR A 1 85 ? -6.718 -2.449 -1.897 1.00 93.12 85 THR A C 1
ATOM 656 O O . THR A 1 85 ? -7.434 -2.771 -2.847 1.00 93.12 85 THR A O 1
ATOM 659 N N . VAL A 1 86 ? -5.462 -2.050 -2.054 1.00 92.81 86 VAL A N 1
ATOM 660 C CA . VAL A 1 86 ? -4.779 -1.932 -3.337 1.00 92.81 86 VAL A CA 1
ATOM 661 C C . VAL A 1 86 ? -3.624 -2.915 -3.366 1.00 92.81 86 VAL A C 1
ATOM 663 O O . VAL A 1 86 ? -2.732 -2.880 -2.527 1.00 92.81 86 VAL A O 1
ATOM 666 N N . THR A 1 87 ? -3.610 -3.796 -4.355 1.00 92.56 87 THR A N 1
ATOM 667 C CA . THR A 1 87 ? -2.509 -4.729 -4.569 1.00 92.56 87 THR A CA 1
ATOM 668 C C . THR A 1 87 ? -1.602 -4.193 -5.663 1.00 92.56 87 THR A C 1
ATOM 670 O O . THR A 1 87 ? -2.032 -4.026 -6.809 1.0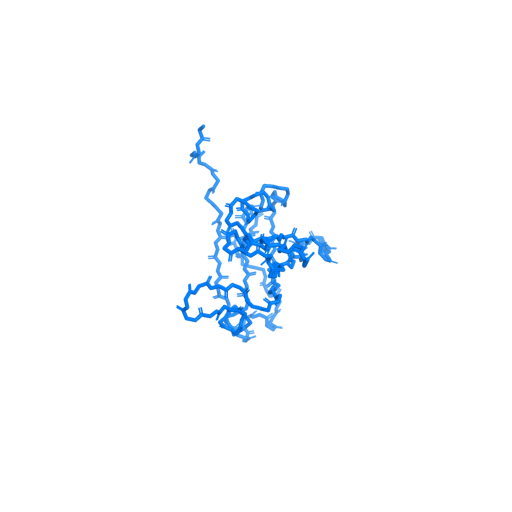0 92.56 87 THR A O 1
ATOM 673 N N . LEU A 1 88 ? -0.336 -3.957 -5.321 1.00 90.56 88 LEU A N 1
ATOM 674 C CA . LEU A 1 88 ? 0.702 -3.762 -6.323 1.00 90.56 88 LEU A CA 1
ATOM 675 C C . LEU A 1 88 ? 1.094 -5.117 -6.873 1.00 90.56 88 LEU A C 1
ATOM 677 O O . LEU A 1 88 ? 1.347 -6.056 -6.117 1.00 90.56 88 LEU A O 1
ATOM 681 N N . LYS A 1 89 ? 1.162 -5.213 -8.192 1.00 85.88 89 LYS A N 1
ATOM 682 C CA . LYS A 1 89 ? 1.629 -6.407 -8.880 1.00 85.88 89 LYS A CA 1
ATOM 683 C C . LYS A 1 89 ? 3.042 -6.163 -9.389 1.00 85.88 89 LYS A C 1
ATOM 685 O O . LYS A 1 89 ? 3.331 -5.041 -9.809 1.00 85.88 89 LYS A O 1
ATOM 690 N N . PRO A 1 90 ? 3.904 -7.192 -9.405 1.00 80.38 90 PRO A N 1
ATOM 691 C CA . PRO A 1 90 ? 5.149 -7.110 -10.147 1.00 80.38 90 PRO A CA 1
ATOM 692 C C . PRO A 1 90 ? 4.796 -6.791 -11.603 1.00 80.38 90 PRO A C 1
ATOM 694 O O . PRO A 1 90 ? 4.161 -7.584 -12.300 1.00 80.38 90 PRO A O 1
ATOM 697 N N . GLY A 1 91 ? 5.123 -5.576 -12.033 1.00 64.75 91 GLY A N 1
ATOM 698 C CA . GLY A 1 91 ? 5.071 -5.228 -13.441 1.00 64.75 91 GLY A CA 1
ATOM 699 C C . GLY A 1 91 ? 6.232 -5.915 -14.151 1.00 64.75 91 GLY A C 1
ATOM 700 O O . GLY A 1 91 ? 7.269 -6.152 -13.522 1.00 64.75 91 GLY A O 1
ATOM 701 N N . PRO A 1 92 ? 6.126 -6.205 -15.459 1.00 54.41 92 PRO A N 1
ATOM 702 C CA . PRO A 1 92 ? 7.331 -6.291 -16.257 1.00 54.41 92 PRO A CA 1
ATOM 703 C C . PRO A 1 92 ? 7.989 -4.924 -16.092 1.00 54.41 92 PRO A C 1
ATOM 705 O O . PRO A 1 92 ? 7.506 -3.931 -16.637 1.00 54.41 92 PRO A O 1
ATOM 708 N N . GLY A 1 93 ? 9.013 -4.840 -15.238 1.00 45.88 93 GLY A N 1
ATOM 709 C CA . GLY A 1 93 ? 9.792 -3.622 -15.115 1.00 45.88 93 GLY A CA 1
ATOM 710 C C . GLY A 1 93 ? 10.141 -3.171 -16.527 1.00 45.88 93 GLY A C 1
ATOM 711 O O . GLY A 1 93 ? 10.337 -4.006 -17.418 1.00 45.88 93 GLY A O 1
ATOM 712 N N . VAL A 1 94 ? 10.215 -1.866 -16.764 1.00 47.41 94 VAL A N 1
ATOM 713 C CA . VAL A 1 94 ? 10.680 -1.313 -18.047 1.00 47.41 94 VAL A CA 1
ATOM 714 C C . VAL A 1 94 ? 12.203 -1.535 -18.198 1.00 47.41 94 VAL A C 1
ATOM 716 O O . VAL A 1 94 ? 12.967 -0.633 -18.503 1.00 47.41 94 VAL A O 1
ATOM 719 N N . TRP A 1 95 ? 12.632 -2.772 -17.948 1.00 44.06 95 TRP A N 1
ATOM 720 C CA . TRP A 1 95 ? 13.923 -3.419 -18.144 1.00 44.06 95 TRP A CA 1
ATOM 721 C C . TRP A 1 95 ? 13.695 -4.829 -18.715 1.00 44.06 95 TRP A C 1
ATOM 723 O O . TRP A 1 95 ? 14.375 -5.794 -18.386 1.00 44.06 95 TRP A O 1
ATOM 733 N N . GLY A 1 96 ? 12.688 -4.942 -19.578 1.00 37.09 96 GLY A N 1
ATOM 734 C CA . GLY A 1 96 ? 12.336 -6.153 -20.297 1.00 37.09 96 GLY A CA 1
ATOM 735 C C . GLY A 1 96 ? 11.782 -5.796 -21.665 1.00 37.09 96 GLY A C 1
ATOM 736 O O . GLY A 1 96 ? 10.639 -6.122 -21.972 1.00 37.09 96 GLY A O 1
ATOM 737 N N . ARG A 1 97 ? 12.586 -5.135 -22.511 1.00 40.25 97 ARG A N 1
ATOM 738 C CA . ARG A 1 97 ? 12.453 -5.366 -23.953 1.00 40.25 97 ARG A CA 1
ATOM 739 C C . ARG A 1 97 ? 12.731 -6.853 -24.159 1.00 40.25 97 ARG A C 1
ATOM 741 O O . ARG A 1 97 ? 13.874 -7.262 -24.324 1.00 40.25 97 ARG A O 1
ATOM 748 N N . ALA A 1 98 ? 11.683 -7.663 -24.101 1.00 44.56 98 ALA A N 1
ATOM 749 C CA . ALA A 1 98 ? 11.671 -8.928 -24.800 1.00 44.56 98 ALA A CA 1
ATOM 750 C C . ALA A 1 98 ? 11.685 -8.577 -26.292 1.00 44.56 98 ALA A C 1
ATOM 752 O O . ALA A 1 98 ? 10.644 -8.470 -26.935 1.00 44.56 98 ALA A O 1
ATOM 753 N N . GLU A 1 99 ? 12.880 -8.331 -26.831 1.00 42.59 99 GLU A N 1
ATOM 754 C CA . GLU A 1 99 ? 13.129 -8.598 -28.239 1.00 42.59 99 GLU A CA 1
ATOM 755 C C . GLU A 1 99 ? 12.985 -10.111 -28.391 1.00 42.59 99 GLU A C 1
ATOM 757 O O . GLU A 1 99 ? 13.920 -10.883 -28.192 1.00 42.59 99 GLU A O 1
ATOM 762 N N . ALA A 1 100 ? 11.752 -10.549 -28.643 1.00 45.75 100 ALA A N 1
ATOM 763 C CA . ALA A 1 100 ? 11.510 -11.852 -29.219 1.00 45.75 100 ALA A CA 1
ATOM 764 C C . ALA A 1 100 ? 12.195 -11.834 -30.588 1.00 45.75 100 ALA A C 1
ATOM 766 O O . ALA A 1 100 ? 11.687 -11.233 -31.531 1.00 45.75 100 ALA A O 1
ATOM 767 N N . VAL A 1 101 ? 13.386 -12.421 -30.661 1.00 47.28 101 VAL A N 1
ATOM 768 C CA . VAL A 1 101 ? 14.068 -12.708 -31.920 1.00 47.28 101 VAL A CA 1
ATOM 769 C C . VAL A 1 101 ? 13.316 -13.887 -32.540 1.00 47.28 101 VAL A C 1
ATOM 771 O O . VAL A 1 101 ? 13.336 -14.969 -31.945 1.00 47.28 101 VAL A O 1
ATOM 774 N N . PRO A 1 102 ? 12.591 -13.726 -33.661 1.00 56.09 102 PRO A N 1
ATOM 775 C CA . PRO A 1 102 ? 12.086 -14.888 -34.366 1.00 56.09 102 PRO A CA 1
ATOM 776 C C . PRO A 1 102 ? 13.270 -15.612 -35.020 1.00 56.09 102 PRO A C 1
ATOM 778 O O . PRO A 1 102 ? 14.190 -14.973 -35.537 1.00 56.09 102 PRO A O 1
ATOM 781 N N . ALA A 1 103 ? 13.238 -16.940 -34.909 1.00 61.75 103 ALA A N 1
ATOM 782 C CA . ALA A 1 103 ? 14.183 -17.873 -35.515 1.00 61.75 103 ALA A CA 1
ATOM 783 C C . ALA A 1 103 ? 14.172 -17.819 -37.050 1.00 61.75 103 ALA A C 1
ATOM 785 O O . ALA A 1 103 ? 13.113 -17.471 -37.623 1.00 61.75 103 ALA A O 1
#

pLDDT: mean 79.57, std 15.94, range [34.66, 93.88]

Radius of gyration: 15.43 Å; chains: 1; bounding box: 34×40×51 Å